Protein AF-A0A7C2PAY6-F1 (afdb_monomer_lite)

Secondary structure (DSSP, 8-state):
--HHHHHHHHHHHHHHTT-HHHHHHHHHHHHHHHHHHHHHTS---

pLDDT: mean 86.08, std 8.83, range [57.31, 93.5]

Sequence (45 aa):
MSLIEHINEDFKAAMKGQDQATLSTLRMLKSALKNKQIDLMHELS

Radius of gyration: 11.37 Å; chains: 1; bounding box: 24×21×28 Å

Foldseek 3Di:
DAPLVVLVVQCVVCVVVVVPVSNVVSVVVNVVQVVVCVVVVHHRD

Structure (mmCIF, N/CA/C/O backbone):
data_AF-A0A7C2PAY6-F1
#
_entry.id   AF-A0A7C2PAY6-F1
#
loop_
_atom_site.group_PDB
_atom_site.id
_atom_site.type_symbol
_atom_site.label_atom_id
_atom_site.label_alt_id
_atom_site.label_comp_id
_atom_site.label_asym_id
_atom_site.label_entity_id
_atom_site.label_seq_id
_atom_site.pdbx_PDB_ins_code
_atom_site.Cartn_x
_atom_site.Cartn_y
_atom_site.Cartn_z
_atom_site.occupancy
_atom_site.B_iso_or_equiv
_atom_site.auth_seq_id
_atom_site.auth_comp_id
_atom_site.auth_asym_id
_atom_site.auth_atom_id
_atom_site.pdbx_PDB_model_num
ATOM 1 N N . MET A 1 1 ? 1.438 16.273 -1.608 1.00 59.66 1 MET A N 1
ATOM 2 C CA . MET A 1 1 ? 1.322 14.882 -1.146 1.00 59.66 1 MET A CA 1
ATOM 3 C C . MET A 1 1 ? 1.580 13.983 -2.331 1.00 59.66 1 MET A C 1
ATOM 5 O O . MET A 1 1 ? 0.797 14.018 -3.274 1.00 59.66 1 MET A O 1
ATOM 9 N N . SER A 1 2 ? 2.685 13.245 -2.313 1.00 82.56 2 SER A N 1
ATOM 10 C CA . SER A 1 2 ? 2.868 12.127 -3.246 1.00 82.56 2 SER A CA 1
ATOM 11 C C . SER A 1 2 ? 1.863 11.021 -2.911 1.00 82.56 2 SER A C 1
ATOM 13 O O . SER A 1 2 ? 1.442 10.881 -1.758 1.00 82.56 2 SER A O 1
ATOM 15 N N . LEU A 1 3 ? 1.497 10.204 -3.900 1.00 81.06 3 LEU A N 1
ATOM 16 C CA . LEU A 1 3 ? 0.642 9.027 -3.710 1.00 81.06 3 LEU A CA 1
ATOM 17 C C . LEU A 1 3 ? 1.154 8.123 -2.570 1.00 81.06 3 LEU A C 1
ATOM 19 O O . LEU A 1 3 ? 0.368 7.552 -1.815 1.00 81.06 3 LEU A O 1
ATOM 23 N N . ILE A 1 4 ? 2.476 8.040 -2.392 1.00 83.12 4 ILE A N 1
ATOM 24 C CA . ILE A 1 4 ? 3.114 7.273 -1.313 1.00 83.12 4 ILE A CA 1
ATOM 25 C C . ILE A 1 4 ? 2.843 7.874 0.068 1.00 83.12 4 ILE A C 1
ATOM 27 O O . ILE A 1 4 ? 2.667 7.131 1.037 1.00 83.12 4 ILE A O 1
ATOM 31 N N . GLU A 1 5 ? 2.822 9.200 0.187 1.00 87.12 5 GLU A N 1
ATOM 32 C CA . GLU A 1 5 ? 2.526 9.867 1.457 1.00 87.12 5 GLU A CA 1
ATOM 33 C C . GLU A 1 5 ? 1.088 9.583 1.884 1.00 87.12 5 GLU A C 1
ATOM 35 O O . GLU A 1 5 ? 0.875 9.170 3.022 1.00 87.12 5 GLU A O 1
ATOM 40 N N . HIS A 1 6 ? 0.139 9.675 0.950 1.00 88.12 6 HIS A N 1
ATOM 41 C CA . HIS A 1 6 ? -1.271 9.376 1.206 1.00 88.12 6 HIS A CA 1
ATOM 42 C C . HIS A 1 6 ? -1.473 7.925 1.666 1.00 88.12 6 HIS A C 1
ATOM 44 O O . HIS A 1 6 ? -2.068 7.675 2.710 1.00 88.12 6 HIS A O 1
ATOM 50 N N . ILE A 1 7 ? -0.847 6.962 0.978 1.00 88.50 7 ILE A N 1
ATOM 51 C CA . ILE A 1 7 ? -0.894 5.543 1.369 1.00 88.50 7 ILE A CA 1
ATOM 52 C C . ILE A 1 7 ? -0.315 5.325 2.773 1.00 88.50 7 ILE A C 1
ATOM 54 O O . ILE 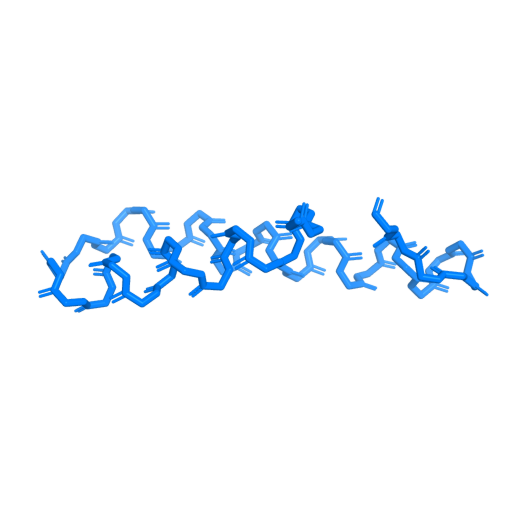A 1 7 ? -0.816 4.490 3.524 1.00 88.50 7 ILE A O 1
ATOM 58 N N . ASN A 1 8 ? 0.744 6.045 3.154 1.00 89.50 8 ASN A N 1
ATOM 59 C CA . ASN A 1 8 ? 1.308 5.931 4.500 1.00 89.50 8 ASN A CA 1
ATOM 60 C C . ASN A 1 8 ? 0.396 6.551 5.574 1.00 89.50 8 ASN A C 1
ATOM 62 O O . ASN A 1 8 ? 0.371 6.042 6.699 1.00 89.50 8 ASN A O 1
ATOM 66 N N . GLU A 1 9 ? -0.328 7.626 5.263 1.00 92.38 9 GLU A N 1
ATOM 67 C CA . GLU A 1 9 ? -1.337 8.206 6.158 1.00 92.38 9 GLU A CA 1
ATOM 68 C C . GLU A 1 9 ? -2.516 7.252 6.354 1.00 92.38 9 GLU A C 1
ATOM 70 O O . GLU A 1 9 ? -2.840 6.916 7.498 1.00 92.38 9 GLU A O 1
ATOM 75 N N . ASP A 1 10 ? -3.060 6.712 5.265 1.00 89.62 10 ASP A N 1
ATOM 76 C CA . ASP A 1 10 ? -4.139 5.721 5.300 1.00 89.62 10 ASP A CA 1
ATOM 77 C C . ASP A 1 10 ? -3.715 4.452 6.038 1.00 89.62 10 ASP A C 1
ATOM 79 O O . ASP A 1 10 ? -4.488 3.874 6.799 1.00 89.62 10 ASP A O 1
ATOM 83 N N . PHE A 1 11 ? -2.453 4.038 5.896 1.00 89.75 11 PHE A N 1
ATOM 84 C CA . PHE A 1 11 ? -1.925 2.888 6.625 1.00 89.75 11 PHE A CA 1
ATOM 85 C C . PHE A 1 11 ? -1.946 3.127 8.137 1.00 89.75 11 PH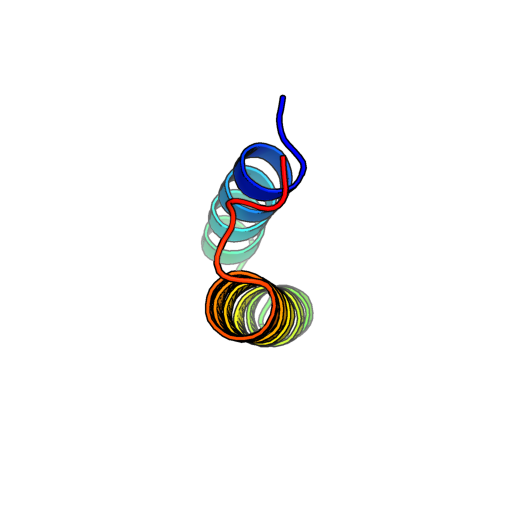E A C 1
ATOM 87 O O . PHE A 1 11 ? -2.354 2.253 8.901 1.00 89.75 11 PHE A O 1
ATOM 94 N N . LYS A 1 12 ? -1.555 4.326 8.589 1.00 91.44 12 LYS A N 1
ATOM 95 C CA . LYS A 1 12 ? -1.629 4.708 10.009 1.00 91.44 12 LYS A CA 1
ATOM 96 C C . LYS A 1 12 ? -3.078 4.806 10.489 1.00 91.44 12 LYS A C 1
ATOM 98 O O . LYS A 1 12 ? -3.357 4.413 11.623 1.00 91.44 12 LYS A O 1
ATOM 103 N N . ALA A 1 13 ? -3.987 5.310 9.656 1.00 93.06 13 ALA A N 1
ATOM 104 C CA . ALA A 1 13 ? -5.411 5.381 9.971 1.00 93.06 13 ALA A CA 1
ATOM 105 C C . ALA A 1 13 ? -6.023 3.977 10.117 1.00 93.06 13 ALA A C 1
ATOM 107 O O . ALA A 1 13 ? -6.645 3.687 11.138 1.00 93.06 13 ALA A O 1
ATOM 108 N N . ALA A 1 14 ? -5.745 3.073 9.174 1.00 92.06 14 ALA A N 1
ATOM 109 C CA . ALA A 1 14 ? -6.188 1.680 9.206 1.00 92.06 14 ALA A CA 1
ATOM 110 C C . ALA A 1 14 ? -5.611 0.912 10.407 1.00 92.06 14 ALA A C 1
ATOM 112 O O . ALA A 1 14 ? -6.322 0.136 11.043 1.00 92.06 14 ALA A O 1
ATOM 113 N N . MET A 1 15 ? -4.347 1.165 10.775 1.00 91.50 15 MET A N 1
ATOM 114 C CA . MET A 1 15 ? -3.738 0.603 11.989 1.00 91.50 15 MET A CA 1
ATOM 115 C C . MET A 1 15 ? -4.469 1.043 13.260 1.00 91.50 15 MET A C 1
ATOM 117 O O . MET A 1 15 ? -4.711 0.215 14.136 1.00 91.50 15 MET A O 1
ATOM 121 N N . LYS A 1 16 ? -4.832 2.327 13.365 1.00 93.19 16 LYS A N 1
ATOM 122 C CA . LYS A 1 16 ? -5.581 2.855 14.516 1.00 93.19 16 LYS A CA 1
ATOM 123 C C . LYS A 1 16 ? -7.018 2.338 14.563 1.00 93.19 16 LYS A C 1
ATOM 125 O O . LYS A 1 16 ? -7.510 2.045 15.645 1.00 93.19 16 LYS A O 1
ATOM 130 N N . GLY A 1 17 ? -7.669 2.219 13.407 1.00 92.75 17 GLY A N 1
ATOM 131 C CA . GLY A 1 17 ? -9.035 1.708 13.281 1.00 92.75 17 GLY A CA 1
ATOM 132 C C . GLY A 1 17 ? -9.155 0.184 13.351 1.00 92.75 17 GLY A C 1
ATOM 133 O O . GLY A 1 17 ? -10.267 -0.325 13.286 1.00 92.75 17 GLY A O 1
ATOM 134 N N . GLN A 1 18 ? -8.033 -0.543 13.458 1.00 90.06 18 GLN A N 1
ATOM 135 C CA . GLN A 1 18 ? -7.969 -2.010 13.385 1.00 90.06 18 GLN A CA 1
ATOM 136 C C . GLN A 1 18 ? -8.657 -2.603 12.141 1.00 90.06 18 GLN A C 1
ATOM 138 O O . GLN A 1 18 ? -9.102 -3.752 12.147 1.00 90.06 18 GLN A O 1
ATOM 143 N N . ASP A 1 19 ? -8.706 -1.839 11.049 1.00 90.69 19 ASP A N 1
ATOM 144 C CA . ASP A 1 19 ? -9.336 -2.257 9.802 1.00 90.69 19 ASP A CA 1
ATOM 145 C C . ASP A 1 19 ? -8.401 -3.197 9.036 1.00 90.69 19 ASP A C 1
ATOM 147 O O . ASP A 1 19 ? -7.591 -2.777 8.208 1.00 90.69 19 ASP A O 1
ATOM 151 N N . GLN A 1 20 ? -8.487 -4.492 9.338 1.00 90.06 20 GLN A N 1
ATOM 152 C CA . GLN A 1 20 ? -7.602 -5.508 8.768 1.00 90.06 20 GLN A CA 1
ATOM 153 C C . GLN A 1 20 ? -7.722 -5.655 7.246 1.00 90.06 20 GLN A C 1
ATOM 155 O O . GLN A 1 20 ? -6.728 -6.001 6.595 1.00 90.06 20 GLN A O 1
ATOM 160 N N . ALA A 1 21 ? -8.904 -5.402 6.679 1.00 90.00 21 ALA A N 1
ATOM 161 C CA . ALA A 1 21 ? -9.131 -5.502 5.242 1.00 90.00 21 ALA A CA 1
ATOM 162 C C . ALA A 1 21 ? -8.377 -4.381 4.522 1.00 90.00 21 ALA A C 1
ATOM 164 O O . ALA A 1 21 ? -7.548 -4.644 3.645 1.00 90.00 21 ALA A O 1
ATOM 165 N N . THR A 1 22 ? -8.572 -3.143 4.976 1.00 90.12 22 THR A N 1
ATOM 166 C CA . THR A 1 22 ? -7.881 -1.967 4.442 1.00 90.12 22 THR A CA 1
ATOM 167 C C . THR A 1 22 ? -6.372 -2.074 4.649 1.00 90.12 22 THR A C 1
ATOM 169 O O . THR A 1 22 ? -5.595 -1.852 3.721 1.00 90.12 22 THR A O 1
ATOM 172 N N . LEU A 1 23 ? -5.928 -2.521 5.826 1.00 92.12 23 LEU A N 1
ATOM 173 C CA . LEU A 1 23 ? -4.508 -2.694 6.143 1.00 92.12 23 LEU A CA 1
ATOM 174 C C . LEU A 1 23 ? -3.834 -3.718 5.220 1.00 92.12 23 LEU A C 1
ATOM 176 O O . LEU A 1 23 ? -2.706 -3.499 4.783 1.00 92.12 23 LEU A O 1
ATOM 180 N N . SER A 1 24 ? -4.514 -4.820 4.895 1.00 91.94 24 SER A N 1
ATOM 181 C CA . SER A 1 24 ? -3.986 -5.851 3.992 1.00 91.94 24 SER A CA 1
ATOM 182 C C . SER A 1 24 ? -3.878 -5.349 2.553 1.00 91.94 24 SER A C 1
ATOM 184 O O . SER A 1 24 ? -2.820 -5.508 1.937 1.00 91.94 24 SER A O 1
ATOM 186 N N . THR A 1 25 ? -4.909 -4.662 2.055 1.00 93.50 25 THR A N 1
ATOM 187 C CA . THR A 1 25 ? -4.908 -4.040 0.722 1.00 93.50 25 THR A CA 1
ATOM 188 C C . THR A 1 25 ? -3.822 -2.974 0.597 1.00 93.50 25 THR A C 1
ATOM 190 O O . THR A 1 25 ? -3.027 -3.018 -0.342 1.00 93.50 25 THR A O 1
ATOM 193 N N . LEU A 1 26 ? -3.707 -2.062 1.569 1.00 92.12 26 LEU A N 1
ATOM 194 C CA . LEU A 1 26 ? -2.679 -1.015 1.569 1.00 92.12 26 LEU A CA 1
ATOM 195 C C . LEU A 1 26 ? -1.262 -1.598 1.639 1.00 92.12 26 LEU A C 1
ATOM 197 O O . LEU A 1 26 ? -0.350 -1.092 0.983 1.00 92.12 26 LEU A O 1
ATOM 201 N N . ARG A 1 27 ? -1.062 -2.688 2.394 1.00 91.19 27 ARG A N 1
ATOM 202 C CA . ARG A 1 27 ? 0.239 -3.369 2.478 1.00 91.19 27 ARG A CA 1
ATOM 203 C C . ARG A 1 27 ? 0.638 -3.965 1.128 1.00 91.19 27 ARG A C 1
ATOM 205 O O . ARG A 1 27 ? 1.783 -3.799 0.712 1.00 91.19 27 ARG A O 1
ATOM 212 N N . MET A 1 28 ? -0.298 -4.616 0.433 1.00 91.75 28 MET A N 1
ATOM 213 C CA . MET A 1 28 ? -0.062 -5.129 -0.921 1.00 91.75 28 MET A CA 1
ATOM 214 C C . MET A 1 28 ? 0.196 -4.000 -1.919 1.00 91.75 28 MET A C 1
ATOM 216 O O . MET A 1 28 ? 1.156 -4.082 -2.684 1.00 91.75 28 MET A O 1
ATOM 220 N N . LEU A 1 29 ? -0.605 -2.933 -1.880 1.00 90.50 29 LEU A N 1
ATOM 221 C CA . LEU A 1 29 ? -0.459 -1.780 -2.768 1.00 90.50 29 LEU A CA 1
ATOM 222 C C . LEU A 1 29 ? 0.917 -1.122 -2.612 1.00 90.50 29 LEU A C 1
ATOM 224 O O . LEU A 1 29 ? 1.600 -0.869 -3.601 1.00 90.50 29 LEU A O 1
ATOM 228 N N . LYS A 1 30 ? 1.370 -0.923 -1.369 1.00 88.50 30 LYS A N 1
ATOM 229 C CA . LYS A 1 30 ? 2.699 -0.374 -1.071 1.00 88.50 30 LYS A CA 1
ATOM 230 C C . LYS A 1 30 ? 3.827 -1.248 -1.625 1.00 88.50 30 LYS A C 1
ATOM 232 O O . LYS A 1 30 ? 4.790 -0.720 -2.179 1.00 88.50 30 LYS A O 1
ATOM 237 N N . SER A 1 31 ? 3.710 -2.570 -1.504 1.00 90.00 31 SER A N 1
ATOM 238 C CA . SER A 1 31 ? 4.684 -3.509 -2.078 1.00 90.0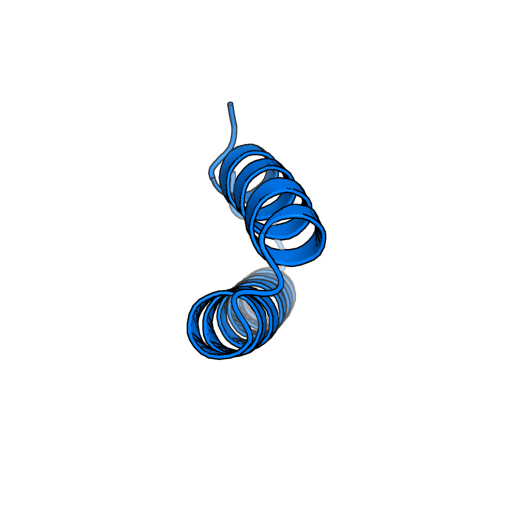0 31 SER A CA 1
ATOM 239 C C . SER A 1 31 ? 4.678 -3.479 -3.607 1.00 90.00 31 SER A C 1
ATOM 241 O O . SER A 1 31 ? 5.742 -3.441 -4.216 1.00 90.00 31 SER A O 1
ATOM 243 N N . ALA A 1 32 ? 3.499 -3.440 -4.233 1.00 89.88 32 ALA A N 1
ATOM 244 C CA . ALA A 1 32 ? 3.369 -3.356 -5.685 1.00 89.88 32 ALA A CA 1
ATOM 245 C C . ALA A 1 32 ? 3.995 -2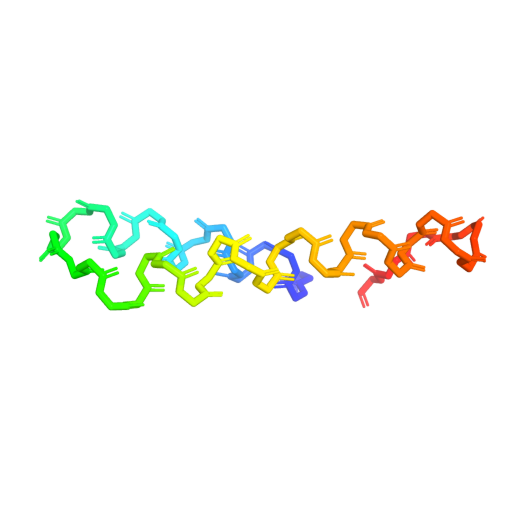.067 -6.239 1.00 89.88 32 ALA A C 1
ATOM 247 O O . ALA A 1 32 ? 4.721 -2.120 -7.229 1.00 89.88 32 ALA A O 1
ATOM 248 N N . LEU A 1 33 ? 3.782 -0.932 -5.567 1.00 87.06 33 LEU A N 1
ATOM 249 C CA . LEU A 1 33 ? 4.402 0.344 -5.929 1.00 87.06 33 LEU A CA 1
ATOM 250 C C . LEU A 1 33 ? 5.925 0.286 -5.817 1.00 87.06 33 LEU A C 1
ATOM 252 O O . LEU A 1 33 ? 6.605 0.655 -6.768 1.00 87.06 33 LEU A O 1
ATOM 256 N N . LYS A 1 34 ? 6.468 -0.244 -4.714 1.00 84.69 34 LYS A N 1
ATOM 257 C CA . LYS A 1 34 ? 7.920 -0.441 -4.575 1.00 84.69 34 LYS A CA 1
ATOM 258 C C . LYS A 1 34 ? 8.490 -1.333 -5.675 1.00 84.69 34 LYS A C 1
ATOM 260 O O . LYS A 1 34 ? 9.516 -0.999 -6.255 1.00 84.69 34 LYS A O 1
ATOM 265 N N . ASN A 1 35 ? 7.823 -2.441 -5.985 1.00 88.25 35 ASN A N 1
ATOM 266 C CA . ASN A 1 35 ? 8.261 -3.337 -7.054 1.00 88.25 35 ASN A CA 1
ATOM 267 C C . ASN A 1 35 ? 8.247 -2.628 -8.413 1.00 88.25 35 ASN A C 1
ATOM 269 O O . ASN A 1 35 ? 9.189 -2.773 -9.182 1.00 88.25 35 ASN A O 1
ATOM 273 N N . LYS A 1 36 ? 7.223 -1.810 -8.680 1.00 87.31 36 LYS A N 1
ATOM 274 C CA . LYS A 1 36 ? 7.119 -1.002 -9.900 1.00 87.31 36 LYS A CA 1
ATOM 275 C C . LYS A 1 36 ? 8.221 0.062 -9.987 1.00 87.31 36 LYS A C 1
ATOM 277 O O . LYS A 1 36 ? 8.759 0.278 -11.062 1.00 87.31 36 LYS A O 1
ATOM 282 N N . GLN A 1 37 ? 8.574 0.700 -8.870 1.00 85.00 37 GLN A N 1
ATOM 283 C CA . GLN A 1 37 ? 9.685 1.658 -8.800 1.00 85.00 37 GLN A CA 1
ATOM 284 C C . GLN A 1 37 ? 11.031 0.997 -9.112 1.00 85.00 37 GLN A C 1
ATOM 286 O O . GLN A 1 37 ? 11.850 1.567 -9.827 1.00 85.00 37 GLN A O 1
ATOM 291 N N . ILE A 1 38 ? 11.243 -0.218 -8.600 1.00 85.06 38 ILE A N 1
ATOM 292 C CA . ILE A 1 38 ? 12.440 -1.016 -8.895 1.00 85.06 38 ILE A CA 1
ATOM 293 C C . ILE A 1 38 ? 12.479 -1.381 -10.384 1.00 85.06 38 ILE A C 1
ATOM 295 O O . ILE A 1 38 ? 13.512 -1.206 -11.022 1.00 85.06 38 ILE A O 1
ATOM 299 N N . ASP A 1 39 ? 11.352 -1.839 -10.934 1.00 87.12 39 ASP A N 1
ATOM 300 C CA . ASP A 1 39 ? 11.205 -2.223 -12.345 1.00 87.12 39 ASP A CA 1
ATOM 301 C C . ASP A 1 39 ? 11.471 -1.047 -13.301 1.00 87.12 39 ASP A C 1
ATOM 303 O O . ASP A 1 39 ? 12.168 -1.182 -14.301 1.00 87.12 39 ASP A O 1
ATOM 307 N N . LEU A 1 40 ? 10.979 0.144 -12.954 1.00 85.06 40 LEU A N 1
ATOM 308 C CA . LEU A 1 40 ? 11.142 1.361 -13.756 1.00 85.06 40 LEU A CA 1
ATOM 309 C C . LEU A 1 40 ? 12.467 2.098 -13.511 1.00 85.06 40 LEU A C 1
ATOM 311 O O . LEU A 1 40 ? 12.744 3.079 -14.199 1.00 85.06 40 LEU A O 1
ATOM 315 N N . MET A 1 41 ? 13.270 1.660 -12.535 1.00 78.69 41 MET A N 1
ATOM 316 C CA . MET A 1 41 ? 14.513 2.316 -12.097 1.00 78.69 41 MET A CA 1
ATOM 317 C C . MET A 1 41 ? 14.372 3.825 -11.802 1.00 78.69 41 MET A C 1
ATOM 319 O O . MET A 1 41 ? 15.349 4.571 -11.874 1.00 78.69 41 MET A O 1
ATOM 323 N N . HIS A 1 42 ? 13.172 4.287 -11.444 1.00 73.06 42 HIS A N 1
ATOM 324 C CA . HIS A 1 42 ? 12.919 5.657 -11.000 1.00 73.06 42 HIS A CA 1
ATOM 325 C C . HIS A 1 42 ? 11.828 5.688 -9.921 1.00 73.06 42 HIS A C 1
ATOM 327 O O . HIS A 1 42 ? 10.966 4.808 -9.845 1.00 73.06 42 HIS A O 1
ATOM 333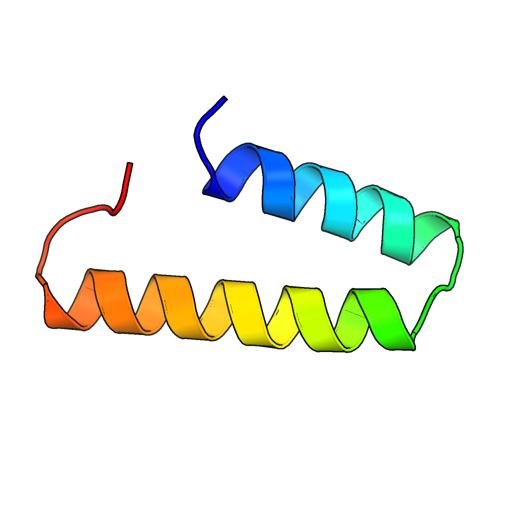 N N . GLU A 1 43 ? 11.829 6.730 -9.088 1.00 65.56 43 GLU A N 1
ATOM 334 C CA . GLU A 1 43 ? 10.770 6.923 -8.097 1.00 65.56 43 GLU A CA 1
ATOM 335 C C . GLU A 1 43 ? 9.441 7.274 -8.783 1.00 65.56 43 GLU A C 1
ATOM 337 O O . GLU A 1 43 ? 9.355 8.219 -9.569 1.00 65.56 43 GLU A O 1
ATOM 342 N N . LEU A 1 44 ? 8.390 6.502 -8.493 1.00 61.78 44 LEU A N 1
ATOM 343 C CA . LEU A 1 44 ? 7.008 6.885 -8.785 1.00 61.78 44 LEU A CA 1
ATOM 344 C C . LEU A 1 44 ? 6.639 8.021 -7.832 1.00 61.78 44 LEU A C 1
ATOM 346 O O . LEU A 1 44 ? 6.532 7.778 -6.628 1.00 61.78 44 LEU A O 1
ATOM 350 N N . SER A 1 45 ? 6.510 9.228 -8.383 1.00 57.31 45 SER A N 1
ATOM 351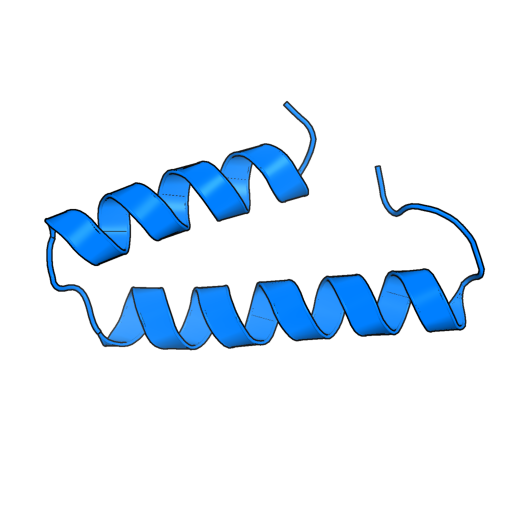 C CA . SER A 1 45 ? 6.171 10.460 -7.661 1.00 57.31 45 SER A CA 1
ATOM 352 C C . SER A 1 45 ? 4.665 10.682 -7.622 1.00 57.31 45 SER A C 1
ATOM 354 O O . SER A 1 45 ? 4.035 10.516 -8.690 1.00 57.31 45 SER A O 1
#